Protein AF-A0A0J7MYU8-F1 (afdb_monomer_lite)

Foldseek 3Di:
DPPPDPPLPEAEDECLPPPADDLVRLQVVLVVQVVSVVVVHGYAYPNDDPRHVVSCCVRPVVNVDDPPPPPDDD

Structure (mmCIF, N/CA/C/O backbone):
data_AF-A0A0J7MYU8-F1
#
_entry.id   AF-A0A0J7MYU8-F1
#
loop_
_atom_site.group_PDB
_atom_site.id
_atom_site.type_symbol
_atom_site.label_atom_id
_atom_site.label_alt_id
_atom_site.label_comp_id
_atom_site.label_asym_id
_atom_site.label_entity_id
_atom_site.label_seq_id
_atom_site.pdbx_PDB_ins_code
_atom_site.Cartn_x
_atom_site.Cartn_y
_atom_site.Cartn_z
_atom_site.occupancy
_atom_site.B_iso_or_equiv
_atom_site.auth_seq_id
_atom_site.auth_comp_id
_atom_site.auth_asym_id
_atom_site.auth_atom_id
_atom_site.pdbx_PDB_model_num
ATOM 1 N N . MET A 1 1 ? -28.900 -5.474 22.969 1.00 36.38 1 MET A N 1
ATOM 2 C CA . MET A 1 1 ? -28.983 -6.043 21.607 1.00 36.38 1 MET A CA 1
ATOM 3 C C . MET A 1 1 ? -27.562 -6.246 21.118 1.00 36.38 1 MET A C 1
ATOM 5 O O . MET A 1 1 ? -26.804 -5.288 21.145 1.00 36.38 1 MET A O 1
ATOM 9 N N . ARG A 1 2 ? -27.163 -7.475 20.775 1.00 45.59 2 ARG A N 1
ATOM 10 C CA . ARG A 1 2 ? -25.896 -7.700 20.068 1.00 45.59 2 ARG A CA 1
ATOM 11 C C . ARG A 1 2 ? -26.169 -7.385 18.602 1.00 45.59 2 ARG A C 1
ATOM 13 O O . ARG A 1 2 ? -27.031 -8.031 18.014 1.00 45.59 2 ARG A O 1
ATOM 20 N N . LEU A 1 3 ? -25.514 -6.360 18.063 1.00 51.72 3 LEU A N 1
ATOM 21 C CA . LEU A 1 3 ? -25.539 -6.065 16.634 1.00 51.72 3 LEU A CA 1
ATOM 22 C C . LEU A 1 3 ? -24.761 -7.185 15.935 1.00 51.72 3 LEU A C 1
ATOM 24 O O . LEU A 1 3 ? -23.547 -7.140 15.790 1.00 51.72 3 LEU A O 1
ATOM 28 N N . SER A 1 4 ? -25.465 -8.259 15.593 1.00 57.75 4 SER A N 1
ATOM 29 C CA . SER A 1 4 ? -24.974 -9.306 14.707 1.00 57.75 4 SER A CA 1
ATOM 30 C C . SER A 1 4 ? -24.741 -8.687 13.329 1.00 57.75 4 SER A C 1
ATOM 32 O O . SER A 1 4 ? -25.696 -8.531 12.569 1.00 57.75 4 SER A O 1
ATOM 34 N N . GLY A 1 5 ? -23.505 -8.274 13.034 1.00 48.91 5 GLY A N 1
ATOM 35 C CA . GLY A 1 5 ? -23.162 -7.741 11.714 1.00 48.91 5 GLY A CA 1
ATOM 36 C C . GLY A 1 5 ? -22.007 -6.745 11.625 1.00 48.91 5 GLY A C 1
ATOM 37 O O . GLY A 1 5 ? -21.937 -6.050 10.614 1.00 48.91 5 GLY A O 1
ATOM 38 N N . GLU A 1 6 ? -21.101 -6.641 12.603 1.00 52.53 6 GLU A N 1
ATOM 39 C CA . GLU A 1 6 ? -19.817 -5.966 12.358 1.00 52.53 6 GLU A CA 1
ATOM 40 C C . GLU A 1 6 ? -18.994 -6.843 11.414 1.00 52.53 6 GLU A C 1
ATOM 42 O O . GLU A 1 6 ? -18.213 -7.700 11.814 1.00 52.53 6 GLU A O 1
ATOM 47 N N . SER A 1 7 ? -19.233 -6.668 10.119 1.00 54.38 7 SER A N 1
ATOM 48 C CA . SER A 1 7 ? -18.233 -7.030 9.129 1.00 54.38 7 SER A CA 1
ATOM 49 C C . SER A 1 7 ? -17.025 -6.163 9.474 1.00 54.38 7 SER A C 1
ATOM 51 O O . SER A 1 7 ? -17.095 -4.946 9.302 1.00 54.38 7 SER A O 1
ATOM 53 N N . GLU A 1 8 ? -15.954 -6.744 10.020 1.00 59.69 8 GLU A N 1
ATOM 54 C CA . GLU A 1 8 ? -14.637 -6.102 10.054 1.00 59.69 8 GLU A CA 1
ATOM 55 C C . GLU A 1 8 ? -14.240 -5.843 8.592 1.00 59.69 8 GLU A C 1
ATOM 57 O O . GLU A 1 8 ? -13.602 -6.662 7.930 1.00 59.69 8 GLU A O 1
ATOM 62 N N . CYS A 1 9 ? -14.732 -4.738 8.025 1.00 59.81 9 CYS A N 1
ATOM 63 C CA . CYS A 1 9 ? -14.437 -4.328 6.663 1.00 59.81 9 CYS A CA 1
ATOM 64 C C . CYS A 1 9 ? -12.984 -3.872 6.636 1.00 59.81 9 CYS A C 1
ATOM 66 O O . CYS A 1 9 ? -12.673 -2.708 6.879 1.00 59.81 9 CYS A O 1
ATOM 68 N N . ASN A 1 10 ? -12.096 -4.824 6.384 1.00 81.75 10 ASN A N 1
ATOM 69 C CA . ASN A 1 10 ? -10.689 -4.553 6.178 1.00 81.75 10 ASN A CA 1
ATOM 70 C C . ASN A 1 10 ? -10.480 -3.876 4.823 1.00 81.75 10 ASN A C 1
ATOM 72 O O . ASN A 1 10 ? -11.196 -4.128 3.851 1.00 81.75 10 ASN A O 1
ATOM 76 N N . VAL A 1 11 ? -9.466 -3.022 4.758 1.00 90.81 11 VAL A N 1
ATOM 77 C CA . VAL A 1 11 ? -9.027 -2.402 3.511 1.00 90.81 11 VAL A CA 1
ATOM 78 C C . VAL A 1 11 ? -8.012 -3.332 2.858 1.00 90.81 11 VAL A C 1
ATOM 80 O O . VAL A 1 11 ? -7.039 -3.735 3.490 1.00 90.81 11 VAL A O 1
ATOM 83 N N . ILE A 1 12 ? -8.214 -3.672 1.588 1.00 91.94 12 ILE A N 1
ATOM 84 C CA . ILE A 1 12 ? -7.245 -4.457 0.817 1.00 91.94 12 ILE A CA 1
ATOM 85 C C . ILE A 1 12 ? -6.612 -3.544 -0.224 1.00 91.94 12 ILE A C 1
ATOM 87 O O . ILE A 1 12 ? -7.312 -2.969 -1.057 1.00 91.94 12 ILE A O 1
ATOM 91 N N . LEU A 1 13 ? -5.285 -3.442 -0.194 1.00 92.38 13 LEU A N 1
ATOM 92 C CA . LEU A 1 13 ? -4.516 -2.824 -1.264 1.00 92.38 13 LEU A CA 1
ATOM 93 C C . LEU A 1 13 ? -3.944 -3.924 -2.163 1.00 92.38 13 LEU A C 1
ATOM 95 O O . LEU A 1 13 ? -2.925 -4.539 -1.844 1.00 92.38 13 LEU A O 1
ATOM 99 N N . ASP A 1 14 ? -4.620 -4.183 -3.284 1.00 92.94 14 ASP A N 1
ATOM 100 C CA . ASP A 1 14 ? 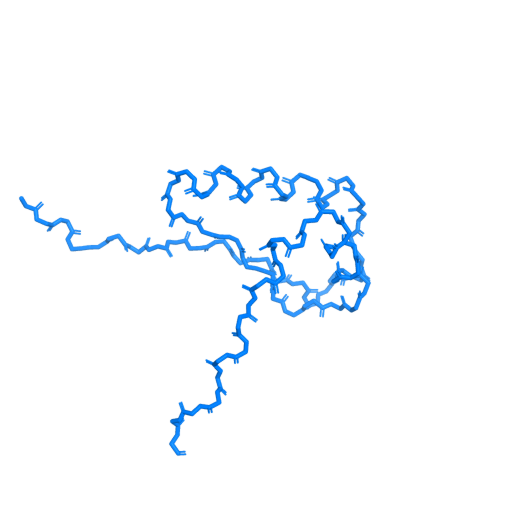-4.113 -5.088 -4.316 1.00 92.94 14 ASP A CA 1
ATOM 101 C C . ASP A 1 14 ? -2.966 -4.424 -5.090 1.00 92.94 14 ASP A C 1
ATOM 103 O O . ASP A 1 14 ? -3.150 -3.469 -5.849 1.00 92.94 14 ASP A O 1
ATOM 107 N N . CYS A 1 15 ? -1.762 -4.943 -4.881 1.00 94.31 15 CYS A N 1
ATOM 108 C CA . CYS A 1 15 ? -0.511 -4.412 -5.399 1.00 94.31 15 CYS A CA 1
ATOM 109 C C . CYS A 1 15 ? -0.040 -5.130 -6.671 1.00 94.31 15 CYS A C 1
ATOM 111 O O . CYS A 1 15 ? 1.068 -4.854 -7.129 1.00 94.31 15 CYS A O 1
ATOM 113 N N . LYS A 1 16 ? -0.875 -5.979 -7.296 1.00 95.25 16 LYS A N 1
ATOM 114 C CA . LYS A 1 16 ? -0.520 -6.778 -8.487 1.00 95.25 16 LYS A CA 1
ATOM 115 C C . LYS A 1 16 ? 0.134 -5.971 -9.616 1.00 95.25 16 LYS A C 1
ATOM 117 O O . LYS A 1 16 ? 0.990 -6.483 -10.330 1.00 95.25 16 LYS A O 1
ATOM 122 N N . ASN A 1 17 ? -0.275 -4.713 -9.788 1.00 95.94 17 ASN A N 1
ATOM 123 C CA . ASN A 1 17 ? 0.243 -3.816 -10.828 1.00 95.94 17 ASN A CA 1
ATOM 124 C C . ASN A 1 17 ? 1.196 -2.731 -10.285 1.00 95.94 17 ASN A C 1
ATOM 126 O O . ASN A 1 17 ? 1.666 -1.883 -11.048 1.00 95.94 17 ASN A O 1
ATOM 130 N N . LEU A 1 18 ? 1.491 -2.732 -8.981 1.00 93.81 18 LEU A N 1
ATOM 131 C CA . LEU A 1 18 ? 2.422 -1.792 -8.363 1.00 93.81 18 LEU A CA 1
ATOM 132 C C . LEU A 1 18 ? 3.852 -2.320 -8.469 1.00 93.81 18 LEU A C 1
ATOM 134 O O . LEU A 1 18 ? 4.219 -3.322 -7.865 1.00 93.81 18 LEU A O 1
ATOM 138 N N . LYS A 1 19 ? 4.693 -1.593 -9.210 1.00 93.88 19 LYS A N 1
ATOM 139 C CA . LYS A 1 19 ? 6.122 -1.924 -9.369 1.00 93.88 19 LYS A CA 1
ATOM 140 C C . LYS A 1 19 ? 6.984 -1.490 -8.181 1.00 93.88 19 LYS A C 1
ATOM 142 O O . LYS A 1 19 ? 8.078 -2.015 -7.989 1.00 93.88 19 LYS A O 1
ATOM 147 N N . ARG A 1 20 ? 6.537 -0.457 -7.465 1.00 94.88 20 ARG A N 1
ATOM 148 C CA . ARG A 1 20 ? 7.199 0.156 -6.309 1.00 94.88 20 ARG A CA 1
ATOM 149 C C . ARG A 1 20 ? 6.211 1.052 -5.571 1.00 94.88 20 ARG A C 1
ATOM 151 O O . ARG A 1 20 ? 5.286 1.578 -6.188 1.00 94.88 20 ARG A O 1
ATOM 158 N N . ILE A 1 21 ? 6.485 1.296 -4.298 1.00 95.38 21 ILE A N 1
ATOM 159 C CA . ILE A 1 21 ? 5.965 2.446 -3.558 1.00 95.38 21 ILE A CA 1
ATOM 160 C C . ILE A 1 21 ? 7.160 3.253 -3.058 1.00 95.38 21 ILE A C 1
ATOM 162 O O . ILE A 1 21 ? 8.232 2.691 -2.846 1.00 95.38 21 ILE A O 1
ATOM 166 N N . ASP A 1 22 ? 6.998 4.561 -2.902 1.00 96.38 22 ASP A N 1
ATOM 167 C CA . ASP A 1 22 ? 8.017 5.375 -2.247 1.00 96.38 22 ASP A CA 1
ATOM 168 C C . ASP A 1 22 ? 7.751 5.495 -0.738 1.00 96.38 22 ASP A C 1
ATOM 170 O O . ASP A 1 22 ? 6.717 5.071 -0.208 1.00 96.38 22 ASP A O 1
ATOM 174 N N . VAL A 1 23 ? 8.713 6.091 -0.035 1.00 96.38 23 VAL A N 1
ATOM 175 C CA . VAL A 1 23 ? 8.654 6.294 1.417 1.00 96.38 23 VAL A CA 1
ATOM 176 C C . VAL A 1 23 ? 7.474 7.183 1.827 1.00 96.38 23 VAL A C 1
ATOM 178 O O . VAL A 1 23 ? 6.919 6.995 2.909 1.00 96.38 23 VAL A O 1
ATOM 181 N N . THR A 1 24 ? 7.075 8.142 0.993 1.00 97.38 24 THR A N 1
ATOM 182 C CA . THR A 1 24 ? 5.971 9.065 1.286 1.00 97.38 24 THR A CA 1
ATOM 183 C C . THR A 1 24 ? 4.637 8.332 1.244 1.00 97.38 24 THR A C 1
ATOM 185 O O . THR A 1 24 ? 3.853 8.428 2.190 1.00 97.38 24 THR A O 1
ATOM 188 N N . VAL A 1 25 ? 4.406 7.533 0.200 1.00 96.19 25 VAL A N 1
ATOM 189 C CA . VAL A 1 25 ? 3.222 6.675 0.079 1.00 96.19 25 VAL A CA 1
ATOM 190 C C . VAL A 1 25 ? 3.164 5.698 1.251 1.00 96.19 25 VAL A C 1
ATOM 192 O O . VAL A 1 25 ? 2.141 5.624 1.927 1.00 96.19 25 VAL A O 1
ATOM 195 N N . ALA A 1 26 ? 4.270 5.019 1.568 1.00 96.19 26 ALA A N 1
ATOM 196 C CA . ALA A 1 26 ? 4.324 4.078 2.687 1.00 96.19 26 ALA A CA 1
ATOM 197 C C . ALA A 1 26 ? 4.001 4.743 4.042 1.00 96.19 26 ALA A C 1
ATOM 199 O O . ALA A 1 26 ? 3.251 4.183 4.844 1.00 96.19 26 ALA A O 1
ATOM 200 N N . LYS A 1 27 ? 4.504 5.961 4.294 1.00 97.56 27 LYS A N 1
ATOM 201 C CA . LYS A 1 27 ? 4.180 6.732 5.509 1.00 97.56 27 LYS A CA 1
ATOM 202 C C . LYS A 1 27 ? 2.699 7.097 5.584 1.00 97.56 27 LYS A C 1
ATOM 204 O O . LYS A 1 27 ? 2.106 6.981 6.654 1.00 97.56 27 LYS A O 1
ATOM 209 N N . ASN A 1 28 ? 2.097 7.500 4.469 1.00 97.25 28 ASN A N 1
ATOM 210 C CA . ASN A 1 28 ? 0.673 7.828 4.430 1.00 97.25 28 ASN A CA 1
ATOM 211 C C . ASN A 1 28 ? -0.194 6.590 4.670 1.00 97.25 28 ASN A C 1
ATOM 213 O O . ASN A 1 28 ? -1.148 6.653 5.444 1.00 97.25 28 ASN A O 1
ATOM 217 N N . VAL A 1 29 ? 0.170 5.444 4.089 1.00 95.50 29 VAL A N 1
ATOM 218 C CA . VAL A 1 29 ? -0.557 4.195 4.342 1.00 95.50 29 VAL A CA 1
ATOM 219 C C . VAL A 1 29 ? -0.403 3.740 5.795 1.00 95.50 29 VAL A C 1
ATOM 221 O O . VAL A 1 29 ? -1.371 3.299 6.405 1.00 95.50 29 VAL A O 1
ATOM 224 N N . LYS A 1 30 ? 0.772 3.925 6.405 1.00 95.50 30 LYS A N 1
ATOM 225 C CA . LYS A 1 30 ? 0.976 3.684 7.841 1.00 95.50 30 LYS A CA 1
ATOM 226 C C . LYS A 1 30 ? 0.069 4.547 8.719 1.00 95.50 30 LYS A C 1
ATOM 228 O O . LYS A 1 30 ? -0.444 4.063 9.724 1.00 95.50 30 LYS A O 1
ATOM 233 N N . LEU A 1 31 ? -0.127 5.818 8.367 1.00 96.75 31 LEU A N 1
ATOM 234 C CA . LEU A 1 31 ? -1.067 6.690 9.077 1.00 96.75 31 LEU A CA 1
ATOM 235 C C . LEU A 1 31 ? -2.507 6.193 8.926 1.00 96.75 31 LEU A C 1
ATOM 237 O O . LEU A 1 31 ? -3.216 6.103 9.924 1.00 96.75 31 LEU A O 1
ATOM 241 N N . LEU A 1 32 ? -2.903 5.795 7.715 1.00 94.94 32 LEU A N 1
ATOM 242 C CA . LEU A 1 32 ? -4.218 5.206 7.465 1.00 94.94 32 LEU A CA 1
ATOM 243 C C . LEU A 1 32 ? -4.435 3.922 8.280 1.00 94.94 32 LEU A C 1
ATOM 245 O O . LEU A 1 32 ? -5.473 3.765 8.910 1.00 94.94 32 LEU A O 1
ATOM 249 N N . ALA A 1 33 ? -3.442 3.033 8.329 1.00 93.44 33 ALA A N 1
ATOM 250 C CA . ALA A 1 33 ? -3.512 1.798 9.106 1.00 93.44 33 ALA A CA 1
ATOM 251 C C . ALA A 1 33 ? -3.762 2.051 10.600 1.00 93.44 33 ALA A C 1
ATOM 253 O O . ALA A 1 33 ? -4.508 1.315 11.239 1.00 93.44 33 ALA A O 1
ATOM 254 N N . LYS A 1 34 ? -3.155 3.108 11.154 1.00 93.44 34 LYS A N 1
ATOM 255 C CA . LYS A 1 34 ? -3.374 3.516 12.546 1.00 93.44 34 LYS A CA 1
ATOM 256 C C . LYS A 1 34 ? -4.772 4.079 12.783 1.00 93.44 34 LYS A C 1
ATOM 258 O O . LYS A 1 34 ? -5.329 3.846 13.845 1.00 93.44 34 LYS A O 1
ATOM 263 N N . ASP A 1 35 ? -5.336 4.815 11.828 1.00 93.56 35 ASP A N 1
ATOM 264 C CA . ASP A 1 35 ? -6.718 5.299 11.952 1.00 93.56 35 ASP A CA 1
ATOM 265 C C . ASP A 1 35 ? -7.719 4.136 11.913 1.00 93.56 35 ASP A C 1
ATOM 267 O O . ASP A 1 35 ? -8.639 4.066 12.728 1.00 93.56 35 ASP A O 1
ATOM 271 N N . LEU A 1 36 ? -7.485 3.169 11.020 1.00 91.06 36 LEU A N 1
ATOM 272 C CA . LEU A 1 36 ? -8.287 1.950 10.927 1.00 91.06 36 LEU A CA 1
ATOM 273 C C . LEU A 1 36 ? -8.221 1.130 12.221 1.00 91.06 36 LEU A C 1
ATOM 275 O O . LEU A 1 36 ? -9.256 0.668 12.703 1.00 91.06 36 LEU A O 1
ATOM 279 N N . SER A 1 37 ? -7.042 1.005 12.838 1.00 90.00 37 SER A N 1
ATOM 280 C CA . SER A 1 37 ? -6.890 0.192 14.049 1.00 90.00 37 SER A CA 1
ATOM 281 C C . SER A 1 37 ? -7.659 0.743 15.253 1.00 90.00 37 SER A C 1
ATOM 283 O O . SER A 1 37 ? -8.161 -0.041 16.057 1.00 90.00 37 SER A O 1
ATOM 285 N N . VAL A 1 38 ? -7.847 2.066 15.351 1.00 90.81 38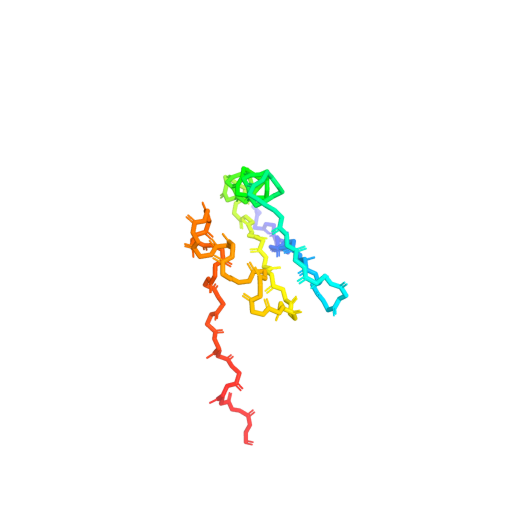 VAL A N 1
ATOM 286 C CA . VAL A 1 38 ? -8.708 2.698 16.375 1.00 90.81 38 VAL A CA 1
ATOM 287 C C . VAL A 1 38 ? -10.168 2.246 16.246 1.00 90.81 38 VAL A C 1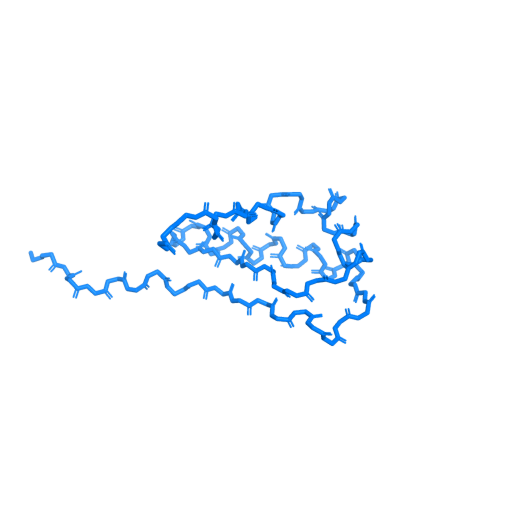
ATOM 289 O O . VAL A 1 38 ? -10.905 2.236 17.231 1.00 90.81 38 VAL A O 1
ATOM 292 N N . ARG A 1 39 ? -10.583 1.831 15.046 1.00 88.31 39 ARG A N 1
ATOM 293 C CA . ARG A 1 39 ? -11.932 1.340 14.732 1.00 88.31 39 ARG A CA 1
ATOM 294 C C . ARG A 1 39 ? -12.015 -0.190 14.688 1.00 88.31 39 ARG A C 1
ATOM 296 O O . ARG A 1 39 ? -13.023 -0.715 14.232 1.00 88.31 39 ARG A O 1
ATOM 303 N N . GLY A 1 40 ? -10.963 -0.901 15.106 1.00 87.38 40 GLY A N 1
ATOM 304 C CA . GLY A 1 40 ? -10.891 -2.363 15.005 1.00 87.38 40 GLY A CA 1
ATOM 305 C C . GLY A 1 40 ? -10.743 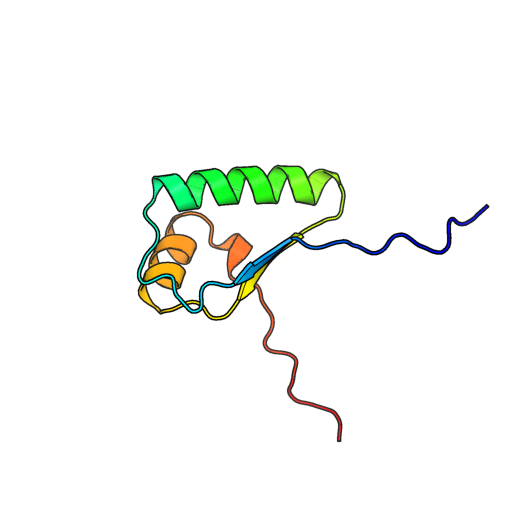-2.882 13.570 1.00 87.38 40 GLY A C 1
ATOM 306 O O . GLY A 1 40 ? -11.018 -4.043 13.307 1.00 87.38 40 GLY A O 1
ATOM 307 N N . GLN A 1 41 ? -10.326 -2.034 12.628 1.00 90.00 41 GLN A N 1
ATOM 308 C CA . GLN A 1 41 ? -10.124 -2.398 11.226 1.00 90.00 41 GLN A CA 1
ATOM 309 C C . GLN A 1 41 ? -8.633 -2.508 10.905 1.00 90.00 41 GLN A C 1
ATOM 311 O O . GLN A 1 41 ? -7.783 -1.898 11.556 1.00 90.00 41 GLN A O 1
ATOM 316 N N . SER A 1 42 ? -8.304 -3.262 9.860 1.00 90.12 42 SER A N 1
ATOM 317 C CA . SER A 1 42 ? -6.930 -3.410 9.381 1.00 90.12 42 SER A CA 1
ATOM 318 C C . SER A 1 42 ? -6.809 -3.114 7.889 1.00 90.12 42 SER A C 1
ATOM 320 O O . SER A 1 42 ? -7.794 -3.115 7.145 1.00 90.12 42 SER A O 1
ATOM 322 N N . ILE A 1 43 ? -5.577 -2.847 7.454 1.00 91.94 43 ILE A N 1
ATOM 323 C CA . ILE A 1 43 ? -5.217 -2.790 6.041 1.00 91.94 43 ILE A CA 1
ATOM 324 C C . ILE A 1 43 ? -4.273 -3.938 5.709 1.00 91.94 43 ILE A C 1
ATOM 326 O O . ILE A 1 43 ? -3.298 -4.174 6.421 1.00 91.94 43 ILE A O 1
ATOM 330 N N . VAL A 1 44 ? -4.563 -4.630 4.611 1.00 91.12 44 VAL A N 1
ATOM 331 C CA . VAL A 1 44 ? -3.772 -5.751 4.113 1.00 91.12 44 VAL A CA 1
ATOM 332 C C . VAL A 1 44 ? -3.242 -5.418 2.729 1.00 91.12 44 VAL A C 1
ATOM 334 O O . VAL A 1 44 ? -3.989 -5.044 1.825 1.00 91.12 44 VAL A O 1
ATOM 337 N N . PHE A 1 45 ? -1.938 -5.589 2.563 1.00 92.69 45 PHE A N 1
ATOM 338 C CA . PHE A 1 45 ? -1.274 -5.526 1.272 1.00 92.69 45 PHE A CA 1
ATOM 339 C C . PHE A 1 45 ? -1.315 -6.913 0.626 1.00 92.69 45 PHE A C 1
ATOM 341 O O . PHE A 1 45 ? -0.923 -7.901 1.242 1.00 92.69 45 PHE A O 1
ATOM 348 N N . SER A 1 46 ? -1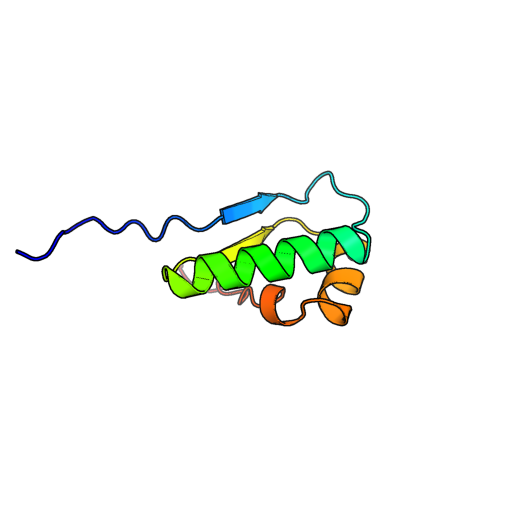.813 -7.001 -0.607 1.00 91.38 46 SER A N 1
ATOM 349 C CA . SER A 1 46 ? -1.930 -8.264 -1.345 1.00 91.38 46 SER A CA 1
ATOM 350 C C . SER A 1 46 ? -1.184 -8.180 -2.670 1.00 91.38 46 SER A C 1
ATOM 352 O O . SER A 1 46 ? -1.089 -7.101 -3.246 1.00 91.38 46 SER A O 1
ATOM 354 N N . ASN A 1 47 ? -0.659 -9.305 -3.160 1.00 93.75 47 ASN A N 1
ATOM 355 C CA . ASN A 1 47 ? 0.066 -9.391 -4.435 1.00 93.75 47 ASN A CA 1
ATOM 356 C C . ASN A 1 47 ? 1.207 -8.361 -4.566 1.00 93.75 47 ASN A C 1
ATOM 358 O O . ASN A 1 47 ? 1.381 -7.753 -5.623 1.00 93.75 47 ASN A O 1
ATOM 362 N N . CYS A 1 48 ? 1.955 -8.118 -3.486 1.00 93.19 48 CYS A N 1
ATOM 363 C CA . CYS A 1 48 ? 3.096 -7.208 -3.515 1.00 93.19 48 CYS A CA 1
ATOM 364 C C . CYS A 1 48 ? 4.280 -7.817 -4.264 1.00 93.19 48 CYS A C 1
ATOM 366 O O . CYS A 1 48 ? 4.518 -9.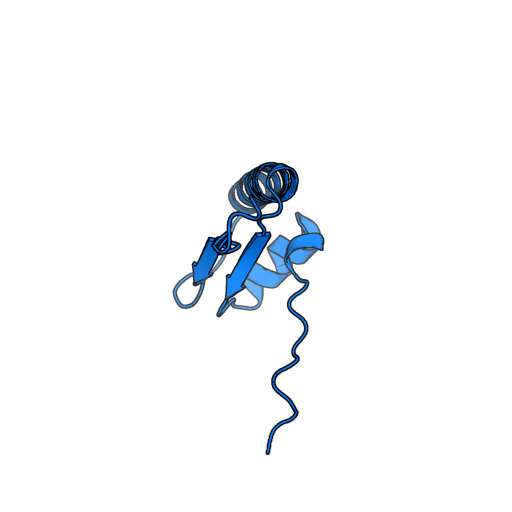021 -4.216 1.00 93.19 48 CYS A O 1
ATOM 368 N N . CYS A 1 49 ? 5.030 -6.960 -4.956 1.00 94.56 49 CYS A N 1
ATOM 369 C CA . CYS A 1 49 ? 6.362 -7.308 -5.431 1.00 94.56 49 CYS A CA 1
ATOM 370 C C . CYS A 1 49 ? 7.417 -6.939 -4.379 1.00 94.56 49 CYS A C 1
ATOM 372 O O . CYS A 1 49 ? 7.193 -6.064 -3.538 1.00 94.56 49 CYS A O 1
ATOM 374 N N . GLU A 1 50 ? 8.607 -7.529 -4.494 1.00 94.81 50 GLU A N 1
ATOM 375 C CA . GLU A 1 50 ? 9.709 -7.365 -3.534 1.00 94.81 50 GLU A CA 1
ATOM 376 C C . GLU A 1 50 ? 10.068 -5.898 -3.246 1.00 94.81 50 GLU A C 1
ATOM 378 O O . GLU A 1 50 ? 10.386 -5.545 -2.114 1.00 94.81 50 GLU A O 1
ATOM 383 N N . ASN A 1 51 ? 9.981 -5.010 -4.244 1.00 94.88 51 ASN A N 1
ATOM 384 C CA . ASN A 1 51 ? 10.277 -3.583 -4.064 1.00 94.88 51 ASN A CA 1
ATOM 385 C C . ASN A 1 51 ? 9.275 -2.881 -3.133 1.00 94.88 51 ASN A C 1
ATOM 387 O O . ASN A 1 51 ? 9.637 -1.960 -2.392 1.00 94.88 51 ASN A O 1
ATOM 391 N N . VAL A 1 52 ? 8.004 -3.286 -3.200 1.00 95.00 52 VAL A N 1
ATOM 392 C CA . VAL A 1 52 ? 6.949 -2.772 -2.321 1.00 95.00 52 VAL A CA 1
ATOM 393 C C . VAL A 1 52 ? 7.193 -3.281 -0.904 1.00 95.00 52 VAL A C 1
ATOM 395 O O . VAL A 1 52 ? 7.271 -2.468 0.019 1.00 95.00 52 VAL A O 1
ATOM 398 N N . ASP A 1 53 ? 7.441 -4.583 -0.751 1.00 94.56 53 ASP A N 1
ATOM 399 C CA . ASP A 1 53 ? 7.720 -5.204 0.547 1.00 94.56 53 ASP A CA 1
ATOM 400 C C . ASP A 1 53 ? 8.972 -4.629 1.208 1.00 94.56 53 ASP A C 1
ATOM 402 O O . ASP A 1 53 ? 8.955 -4.316 2.397 1.00 94.56 53 ASP A O 1
ATOM 406 N N . ALA A 1 54 ? 10.046 -4.408 0.447 1.00 95.44 54 ALA A N 1
ATOM 407 C CA . ALA A 1 54 ? 11.275 -3.800 0.948 1.00 95.44 54 ALA A CA 1
ATOM 408 C C . ALA A 1 54 ? 11.020 -2.400 1.529 1.00 95.44 54 ALA A C 1
ATOM 410 O O . ALA A 1 54 ? 11.521 -2.067 2.605 1.00 95.44 54 ALA A O 1
ATOM 411 N N . THR A 1 55 ? 10.197 -1.593 0.855 1.00 96.44 55 THR A N 1
ATOM 412 C CA . THR A 1 55 ? 9.851 -0.248 1.332 1.00 96.44 55 THR A CA 1
ATOM 413 C C . THR A 1 55 ? 8.957 -0.310 2.571 1.00 96.44 55 THR A C 1
ATOM 415 O O . THR A 1 55 ? 9.207 0.400 3.549 1.00 96.44 55 THR A O 1
ATOM 418 N N . LEU A 1 56 ? 7.951 -1.190 2.577 1.00 94.81 56 LEU A N 1
ATOM 419 C CA . LEU A 1 56 ? 7.086 -1.404 3.740 1.00 94.81 56 LEU A CA 1
ATOM 420 C C . LEU A 1 56 ? 7.875 -1.915 4.943 1.00 94.81 56 LEU A C 1
ATOM 422 O O . LEU A 1 56 ? 7.674 -1.419 6.043 1.00 94.81 56 LEU A O 1
ATOM 426 N N . LYS A 1 57 ? 8.837 -2.818 4.748 1.00 95.25 57 LYS A N 1
ATOM 427 C CA . LYS A 1 57 ? 9.676 -3.365 5.823 1.00 95.25 57 LYS A CA 1
ATOM 428 C C . LYS A 1 57 ? 10.455 -2.283 6.560 1.00 95.25 57 LYS A C 1
ATOM 430 O O . LYS A 1 57 ? 10.656 -2.380 7.766 1.00 95.25 57 LYS A O 1
ATOM 435 N N . ILE A 1 58 ? 10.883 -1.253 5.835 1.00 95.38 58 ILE A N 1
ATOM 436 C CA . ILE A 1 58 ? 11.634 -0.128 6.392 1.00 95.38 58 ILE A CA 1
ATOM 437 C C . ILE A 1 58 ? 10.693 0.880 7.066 1.00 95.38 58 ILE A C 1
ATOM 439 O O . ILE A 1 58 ? 10.998 1.389 8.142 1.00 95.38 58 ILE A O 1
ATOM 443 N N . VAL A 1 59 ? 9.557 1.200 6.439 1.00 96.06 59 VAL A N 1
ATOM 444 C CA . VAL A 1 59 ? 8.705 2.329 6.858 1.00 96.06 59 VAL A CA 1
ATOM 445 C C . VAL A 1 59 ? 7.574 1.905 7.801 1.00 96.06 59 VAL A C 1
ATOM 447 O O . VAL A 1 59 ? 7.249 2.613 8.761 1.00 96.06 59 VAL A O 1
ATOM 450 N N . ALA A 1 60 ? 6.956 0.763 7.526 1.00 93.62 60 ALA A N 1
ATOM 451 C CA . ALA A 1 60 ? 5.746 0.262 8.163 1.00 93.62 60 ALA A CA 1
ATOM 452 C C . ALA A 1 60 ? 5.781 -1.277 8.314 1.00 93.62 60 ALA A C 1
ATOM 454 O O . ALA A 1 60 ? 4.915 -1.960 7.763 1.00 93.62 60 ALA A O 1
ATOM 455 N N . PRO A 1 61 ? 6.777 -1.843 9.030 1.00 92.56 61 PRO A N 1
ATOM 456 C CA . PRO A 1 61 ? 6.924 -3.293 9.182 1.00 92.56 61 PRO A CA 1
ATOM 457 C C . PRO A 1 61 ? 5.690 -3.961 9.801 1.00 92.56 61 PRO A C 1
ATOM 459 O O . PRO A 1 61 ? 5.429 -5.129 9.536 1.00 92.56 61 PRO A O 1
ATOM 462 N N . GLU A 1 62 ? 4.894 -3.221 10.576 1.00 87.56 62 GLU A N 1
ATOM 463 C CA . GLU A 1 62 ? 3.623 -3.693 11.128 1.00 87.56 62 GLU A CA 1
ATOM 464 C C . GLU A 1 62 ? 2.585 -4.090 10.060 1.00 87.56 62 GLU A C 1
ATOM 466 O O . GLU A 1 62 ? 1.679 -4.865 10.356 1.00 87.56 62 GLU A O 1
ATOM 471 N N . LEU A 1 63 ? 2.725 -3.600 8.822 1.00 89.06 63 LEU A N 1
ATOM 472 C CA . LEU A 1 63 ? 1.819 -3.897 7.705 1.00 89.06 63 LEU A CA 1
ATOM 473 C C . LEU A 1 63 ? 2.212 -5.159 6.926 1.00 89.06 63 LEU A C 1
ATOM 475 O O . LEU A 1 63 ? 1.471 -5.575 6.042 1.00 89.06 63 LEU A O 1
ATOM 479 N N . LEU A 1 64 ? 3.357 -5.772 7.250 1.00 84.75 64 LEU A N 1
ATOM 480 C CA . LEU A 1 64 ? 3.843 -6.999 6.607 1.00 84.75 64 LEU A CA 1
ATOM 481 C C . LEU A 1 64 ? 3.342 -8.287 7.276 1.00 84.75 64 LEU A C 1
ATOM 483 O O . LEU A 1 64 ? 3.675 -9.382 6.831 1.00 84.75 64 LEU A O 1
ATOM 487 N N . ASN A 1 65 ? 2.528 -8.185 8.329 1.00 67.75 65 ASN A N 1
ATOM 488 C CA . ASN A 1 65 ? 1.956 -9.354 8.988 1.00 67.75 65 ASN A CA 1
ATOM 489 C C . ASN A 1 65 ? 0.690 -9.831 8.271 1.00 67.75 65 ASN A C 1
ATOM 491 O O . ASN A 1 65 ? -0.431 -9.609 8.726 1.00 67.75 65 ASN A O 1
ATOM 495 N N . VAL A 1 66 ? 0.885 -10.578 7.190 1.00 56.88 66 VAL A N 1
ATOM 496 C CA . VAL A 1 66 ? -0.091 -11.578 6.764 1.00 56.88 66 VAL A CA 1
ATOM 497 C C . VAL A 1 66 ? 0.541 -12.923 7.065 1.00 56.88 66 VAL A C 1
ATOM 499 O O . VAL A 1 66 ? 1.464 -13.352 6.381 1.00 56.88 66 VAL A O 1
ATOM 502 N N . LYS A 1 67 ? 0.070 -13.575 8.131 1.00 45.34 67 LYS A N 1
ATOM 503 C CA . LYS A 1 67 ? 0.297 -15.008 8.302 1.00 45.34 67 LYS A CA 1
ATOM 504 C C . LYS A 1 67 ? -0.114 -15.685 6.996 1.00 45.34 67 LYS A C 1
ATOM 506 O O . LYS A 1 67 ? -1.287 -15.642 6.623 1.00 45.34 67 LYS A O 1
ATOM 511 N N . GLU A 1 68 ? 0.844 -16.306 6.321 1.00 45.03 68 GLU A N 1
ATOM 512 C CA . GLU A 1 68 ? 0.567 -17.439 5.453 1.00 45.03 68 GLU A CA 1
ATOM 513 C C . GLU A 1 68 ? -0.073 -18.525 6.324 1.00 45.03 68 GLU A C 1
ATOM 515 O O . GLU A 1 68 ? 0.605 -19.360 6.906 1.00 45.03 68 GLU A O 1
ATOM 520 N N . ASP A 1 69 ? -1.392 -18.474 6.475 1.00 47.44 69 ASP A N 1
ATOM 521 C CA . ASP A 1 69 ? -2.169 -19.593 6.994 1.00 47.44 69 ASP A CA 1
ATOM 522 C C . ASP A 1 69 ? -3.272 -19.916 5.984 1.00 47.44 69 ASP A C 1
ATOM 524 O O . ASP A 1 69 ? -4.463 -19.669 6.169 1.00 47.44 69 ASP A O 1
ATOM 528 N N . ARG A 1 70 ? -2.828 -20.395 4.820 1.00 51.22 70 ARG A N 1
ATOM 529 C CA . ARG A 1 70 ? -3.643 -21.194 3.897 1.00 51.22 70 ARG A CA 1
ATOM 530 C C . ARG A 1 70 ? -2.914 -22.494 3.582 1.00 51.22 70 ARG A C 1
ATOM 532 O O . ARG A 1 70 ? -2.685 -22.828 2.426 1.00 51.22 70 ARG A O 1
ATOM 539 N N . GLY A 1 71 ? -2.528 -23.192 4.646 1.00 50.03 71 GLY A N 1
ATOM 540 C CA . GLY A 1 71 ? -1.852 -24.479 4.590 1.00 50.03 71 GLY A CA 1
ATOM 541 C C . GLY A 1 71 ? -2.446 -25.507 5.548 1.00 50.03 71 GLY A C 1
ATOM 542 O O . GLY A 1 71 ? -1.674 -26.201 6.191 1.00 50.03 71 GLY A O 1
ATOM 543 N N . ASN A 1 72 ? -3.777 -25.592 5.690 1.00 51.47 72 ASN A N 1
ATOM 544 C CA . ASN A 1 72 ? -4.451 -26.841 6.080 1.00 51.47 72 ASN A CA 1
ATOM 545 C C . ASN A 1 72 ? -5.979 -26.772 5.863 1.00 51.47 72 ASN A C 1
ATOM 547 O O . ASN A 1 72 ? -6.584 -25.765 6.237 1.00 51.47 72 ASN A O 1
ATOM 551 N N . ARG A 1 73 ? -6.565 -27.874 5.358 1.00 50.09 73 ARG A N 1
ATOM 552 C CA . ARG A 1 73 ? -7.957 -28.173 4.911 1.00 50.09 73 ARG A CA 1
ATOM 553 C C . ARG A 1 73 ? -7.993 -28.337 3.386 1.00 50.09 73 ARG A C 1
ATOM 555 O O . ARG A 1 73 ? -7.913 -27.337 2.680 1.00 50.09 73 ARG A O 1
ATOM 562 N N . ASP A 1 74 ? -8.057 -29.527 2.800 1.00 41.91 74 ASP A N 1
ATOM 563 C CA . ASP A 1 74 ? -8.247 -30.910 3.271 1.00 41.91 74 ASP A CA 1
ATOM 564 C C . ASP A 1 74 ? -7.392 -31.854 2.405 1.00 41.91 74 ASP A C 1
ATOM 566 O O . ASP A 1 74 ? -7.157 -31.501 1.223 1.00 41.91 74 ASP A O 1
#

Secondary structure (DSSP, 8-state):
---TT-----EEEE-TT-----HHHHHHHHHHHHHHHHTT--EEEES--HHHHHHHHHH-GGGG----------

Organism: Lasius niger (NCBI:txid67767)

InterPro domains:
  IPR036513 STAS domain superfamily [G3DSA:3.30.750.24] (2-67)
  IPR036513 STAS domain superfamily [SSF52091] (6-58)

Sequence (74 aa):
MRLSGESECNVILDCKNLKRIDVTVAKNVKLLAKDLSVRGQSIVFSNCCENVDATLKIVAPELLNVKEDRGNRD

pLDDT: mean 82.49, std 18.9, range [36.38, 97.56]

Radius of gyration: 14.36 Å; chains: 1; bounding box: 41×40×32 Å